Protein AF-A0A918V7H5-F1 (afdb_monomer)

pLDDT: mean 91.34, std 10.03, range [40.22, 98.31]

Secondary structure (DSSP, 8-state):
-PPPPSEEEEEEEE--EEEE--SSGGG-EEEE--EEEEEEEEEEETTEEEEEEEEEEE---SSTTSS--EEEEEEEEEEEEEETTEEEEEEEEEEE--EE-TTSPP-EEEEEEEEEEEEPGGG-EEEE-

Sequence (129 aa):
MKKPSKVYTIFRLEVPIIGQTLPNAQLDATGLSDLISVDVIAFKTKIGLLGIGPSLIIPTASSEFLGAGKWSPGLAGVIMNKGFGMTLGLFGQQYVSVGGNSKRPDQNYMLFQPIVTKILDHGYFLNFL

Organism: NCBI:txid425498

Structure (mmCIF, N/CA/C/O backbone):
data_AF-A0A918V7H5-F1
#
_entry.id   AF-A0A918V7H5-F1
#
loop_
_atom_site.group_PDB
_atom_site.id
_atom_site.type_symbol
_atom_site.label_atom_id
_atom_site.label_alt_id
_atom_site.label_comp_id
_atom_site.label_asym_id
_atom_site.label_entity_id
_atom_site.label_seq_id
_atom_site.pdbx_PDB_ins_code
_atom_site.Cartn_x
_atom_site.Cartn_y
_atom_site.Cartn_z
_atom_site.occupancy
_atom_site.B_iso_or_equiv
_atom_site.auth_seq_id
_atom_site.auth_comp_id
_atom_site.auth_asym_id
_atom_site.auth_atom_id
_atom_site.pdbx_PDB_model_num
ATOM 1 N N . MET A 1 1 ? -19.176 -17.923 24.139 1.00 43.56 1 MET A N 1
ATOM 2 C CA . MET A 1 1 ? -18.723 -17.190 22.932 1.00 43.56 1 MET A CA 1
ATOM 3 C C . MET A 1 1 ? -17.426 -16.449 23.253 1.00 43.56 1 MET A C 1
ATOM 5 O O . MET A 1 1 ? -17.418 -15.666 24.196 1.00 43.56 1 MET A O 1
ATOM 9 N N . LYS A 1 2 ? -16.317 -16.731 22.551 1.00 40.22 2 LYS A N 1
ATOM 10 C CA . LYS A 1 2 ? -15.033 -16.015 22.720 1.00 40.22 2 LYS A CA 1
ATOM 11 C C . LYS A 1 2 ? -15.241 -14.544 22.332 1.00 40.22 2 LYS A C 1
ATOM 13 O O . LYS A 1 2 ? -15.780 -14.282 21.261 1.00 40.22 2 LYS A O 1
ATOM 18 N N . LYS A 1 3 ? -14.840 -13.594 23.186 1.00 55.38 3 LYS A N 1
ATOM 19 C CA . LYS A 1 3 ? -14.817 -12.170 22.806 1.00 55.38 3 LYS A CA 1
ATOM 20 C C . LYS A 1 3 ? -13.929 -12.035 21.556 1.00 55.38 3 LYS A C 1
ATOM 22 O O . LYS A 1 3 ? -12.815 -12.559 21.601 1.00 55.38 3 LYS A O 1
ATOM 27 N N . PRO A 1 4 ? -14.385 -11.389 20.467 1.00 57.75 4 PRO A N 1
ATOM 28 C CA . PRO A 1 4 ? -13.547 -11.187 19.288 1.00 57.75 4 PRO A CA 1
ATOM 29 C C . PRO A 1 4 ? -12.255 -10.471 19.704 1.00 57.75 4 PRO A C 1
ATOM 31 O O . PRO A 1 4 ? -12.285 -9.573 20.554 1.00 57.75 4 PRO A O 1
ATOM 34 N N . SER A 1 5 ? -11.113 -10.918 19.175 1.00 59.19 5 SER A N 1
ATOM 35 C CA . SER A 1 5 ? -9.806 -10.337 19.486 1.00 59.19 5 SER A CA 1
ATOM 36 C C . SER A 1 5 ? -9.821 -8.839 19.188 1.00 59.19 5 SER A C 1
ATOM 38 O O . SER A 1 5 ? -10.348 -8.397 18.173 1.00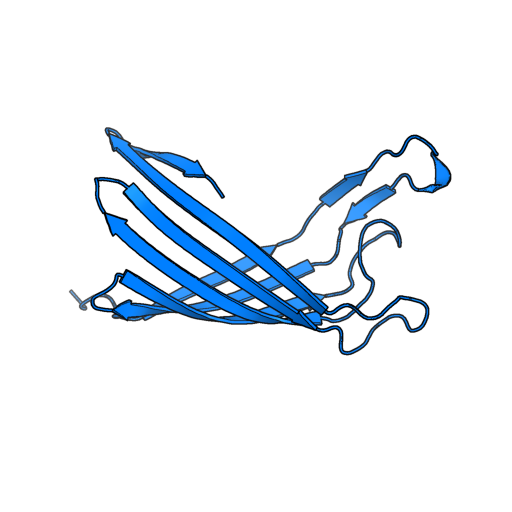 59.19 5 SER A O 1
ATOM 40 N N . LYS A 1 6 ? -9.210 -8.028 20.060 1.00 75.25 6 LYS A N 1
ATOM 41 C CA . LYS A 1 6 ? -9.057 -6.569 19.865 1.00 75.25 6 LYS A CA 1
ATOM 42 C C . LYS A 1 6 ? -8.071 -6.200 18.738 1.00 75.25 6 LYS A C 1
ATOM 44 O O . LYS A 1 6 ? -7.694 -5.035 18.621 1.00 75.25 6 LYS A O 1
ATOM 49 N N . VAL A 1 7 ? -7.653 -7.197 17.964 1.00 82.50 7 VAL A N 1
ATOM 50 C CA . VAL A 1 7 ? -6.650 -7.140 16.908 1.00 82.50 7 VAL A CA 1
ATOM 51 C C . VAL A 1 7 ? -7.328 -7.573 15.619 1.00 82.50 7 VAL A C 1
ATOM 53 O O . VAL A 1 7 ? -7.998 -8.609 15.594 1.00 82.50 7 VAL A O 1
ATOM 56 N N . TYR A 1 8 ? -7.157 -6.757 14.591 1.00 89.00 8 TYR A N 1
ATOM 57 C CA . TYR A 1 8 ? -7.656 -6.952 13.240 1.00 89.00 8 TYR A CA 1
ATOM 58 C C . TYR A 1 8 ? -6.451 -7.067 12.314 1.00 89.00 8 TYR A C 1
ATOM 60 O O . TYR A 1 8 ? -5.466 -6.361 12.511 1.00 89.00 8 TYR A O 1
ATOM 68 N N . THR A 1 9 ? -6.538 -7.921 11.304 1.00 90.12 9 THR A N 1
ATOM 69 C CA . THR A 1 9 ? -5.489 -8.066 10.293 1.00 90.12 9 THR A CA 1
ATOM 70 C C . THR A 1 9 ? -6.073 -7.721 8.936 1.00 90.12 9 THR A C 1
ATOM 72 O O . THR A 1 9 ? -7.186 -8.139 8.613 1.00 90.12 9 THR A O 1
ATOM 75 N N . ILE A 1 10 ? -5.330 -6.941 8.158 1.00 89.81 10 ILE A N 1
ATOM 76 C CA . ILE A 1 10 ? -5.646 -6.585 6.781 1.00 89.81 10 ILE A CA 1
ATOM 77 C C . ILE A 1 10 ? -4.489 -7.097 5.933 1.00 89.81 10 ILE A C 1
ATOM 79 O O . ILE A 1 10 ? -3.461 -6.436 5.826 1.00 89.81 10 ILE A O 1
ATOM 83 N N . PHE A 1 11 ? -4.676 -8.268 5.333 1.00 94.75 11 PHE A N 1
ATOM 84 C CA . PHE A 1 11 ? -3.775 -8.775 4.309 1.00 94.75 11 PHE A CA 1
ATOM 85 C C . PHE A 1 11 ? -4.341 -8.439 2.931 1.00 94.75 11 PHE A C 1
ATOM 87 O O . PHE A 1 11 ? -5.514 -8.706 2.655 1.00 94.75 11 PHE A O 1
ATOM 94 N N . ARG A 1 12 ? -3.514 -7.852 2.070 1.00 93.50 12 ARG A N 1
ATOM 95 C CA . ARG A 1 12 ? -3.872 -7.481 0.705 1.00 93.50 12 ARG A CA 1
ATOM 96 C C . ARG A 1 12 ? -2.774 -7.918 -0.255 1.00 93.50 12 ARG A C 1
ATOM 98 O O . ARG A 1 12 ? -1.601 -7.632 -0.038 1.00 93.50 12 ARG A O 1
ATOM 105 N N . LEU A 1 13 ? -3.183 -8.570 -1.335 1.00 96.88 13 LEU A N 1
ATOM 106 C CA . LEU A 1 13 ? -2.340 -8.860 -2.485 1.00 96.88 13 LEU A CA 1
ATOM 107 C C . LEU A 1 13 ? -3.003 -8.236 -3.712 1.00 96.88 13 LEU A C 1
ATOM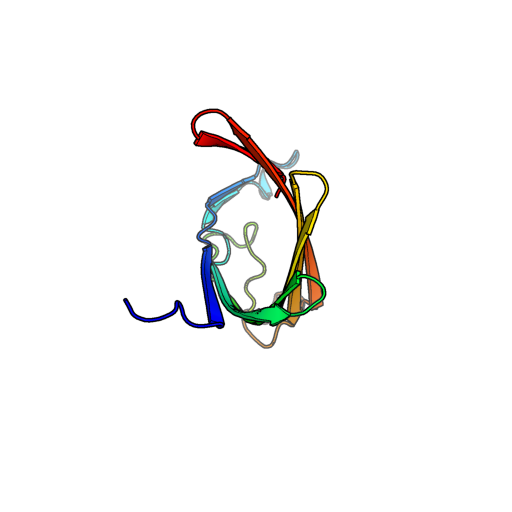 109 O O . LEU A 1 13 ? -4.157 -8.541 -4.010 1.00 96.88 13 LEU A O 1
ATOM 113 N N . GLU A 1 14 ? -2.287 -7.354 -4.394 1.00 95.56 14 GLU A N 1
ATOM 114 C CA . GLU A 1 14 ? -2.744 -6.661 -5.593 1.00 95.56 14 GLU A CA 1
ATOM 115 C C . GLU A 1 14 ? -1.970 -7.208 -6.796 1.00 95.56 14 GLU A C 1
ATOM 117 O O . GLU A 1 14 ? -0.737 -7.247 -6.798 1.00 95.56 14 GLU A O 1
ATOM 122 N N . VAL A 1 15 ? -2.715 -7.655 -7.811 1.00 97.06 15 VAL A N 1
ATOM 123 C CA . VAL A 1 15 ? -2.185 -8.200 -9.068 1.00 97.06 15 VAL A CA 1
ATOM 124 C C . VAL A 1 15 ? -2.731 -7.357 -10.221 1.00 97.06 15 VAL A C 1
ATOM 126 O O . VAL A 1 15 ? -3.771 -7.703 -10.789 1.00 97.06 15 VAL A O 1
ATOM 129 N N . PRO A 1 16 ? -2.114 -6.206 -10.537 1.00 94.81 16 PRO A N 1
ATOM 130 C CA . PRO A 1 16 ? -2.698 -5.279 -11.493 1.00 94.81 16 PRO A CA 1
ATOM 131 C C . PRO A 1 16 ? -2.448 -5.745 -12.928 1.00 94.81 16 PRO A C 1
ATOM 133 O O . PRO A 1 16 ? -1.323 -6.081 -13.303 1.00 94.81 16 PRO A O 1
ATOM 136 N N . ILE A 1 17 ? -3.499 -5.704 -13.745 1.00 95.75 17 ILE A N 1
ATOM 137 C CA . ILE A 1 17 ? -3.406 -5.808 -15.203 1.00 95.75 17 ILE A CA 1
ATOM 138 C C . ILE A 1 17 ? -3.710 -4.421 -15.754 1.00 95.75 17 ILE A C 1
ATOM 140 O O . ILE A 1 17 ? -4.789 -3.881 -15.513 1.00 95.75 17 ILE A O 1
ATOM 144 N N . ILE A 1 18 ? -2.749 -3.840 -16.464 1.00 94.25 18 ILE A N 1
ATOM 145 C CA . ILE A 1 18 ? -2.834 -2.481 -16.992 1.00 94.25 18 ILE A CA 1
ATOM 146 C C . ILE A 1 18 ? -2.758 -2.558 -18.512 1.00 94.25 18 ILE A C 1
ATOM 148 O O . ILE A 1 18 ? -1.869 -3.208 -19.061 1.00 94.25 18 ILE A O 1
ATOM 152 N N . GLY A 1 19 ? -3.695 -1.888 -19.179 1.00 92.75 19 GLY A N 1
ATOM 153 C CA . GLY A 1 19 ? -3.586 -1.512 -20.583 1.00 92.75 19 GLY A CA 1
ATOM 154 C C . GLY A 1 19 ? -3.372 -0.008 -20.662 1.00 92.75 19 GLY A C 1
ATOM 155 O O . GLY A 1 19 ? -4.196 0.751 -20.154 1.00 92.75 19 GLY A O 1
ATOM 156 N N . GLN A 1 20 ? -2.266 0.419 -21.262 1.00 88.12 20 GLN A N 1
ATOM 157 C CA . GLN A 1 20 ? -1.959 1.825 -21.485 1.00 88.12 20 GLN A CA 1
ATOM 158 C C . GLN A 1 20 ? -1.751 2.089 -22.974 1.00 88.12 20 GLN A C 1
ATOM 160 O O . GLN A 1 20 ? -1.051 1.341 -23.661 1.00 88.12 20 GLN A O 1
ATOM 165 N N . THR A 1 21 ? -2.360 3.171 -23.448 1.00 87.88 21 THR A N 1
ATOM 166 C CA . THR A 1 21 ? -2.241 3.651 -24.823 1.00 87.88 21 THR A CA 1
ATOM 167 C C . THR A 1 21 ? -1.868 5.122 -24.768 1.00 87.88 21 THR A C 1
ATOM 169 O O . THR A 1 21 ? -2.596 5.926 -24.183 1.00 87.88 21 THR A O 1
ATOM 172 N N . LEU A 1 22 ? -0.718 5.471 -25.334 1.00 83.25 22 LEU A N 1
ATOM 173 C CA . LEU A 1 22 ? -0.205 6.833 -25.380 1.00 83.25 22 LEU A CA 1
ATOM 174 C C . LEU A 1 22 ? -0.251 7.365 -26.820 1.00 83.25 22 LEU A C 1
ATOM 176 O O . LEU A 1 22 ? -0.207 6.591 -27.772 1.00 83.25 22 LEU A O 1
ATOM 180 N N . PRO A 1 23 ? -0.299 8.697 -27.022 1.00 81.25 23 PRO A N 1
ATOM 181 C CA . PRO A 1 23 ? -0.332 9.287 -28.365 1.00 81.25 23 PRO A CA 1
ATOM 182 C C . PRO A 1 23 ? 0.839 8.872 -29.276 1.00 81.25 23 PRO A C 1
ATOM 184 O O . PRO A 1 23 ? 0.738 8.987 -30.494 1.00 81.25 23 PRO A O 1
ATOM 187 N N . ASN A 1 24 ? 1.946 8.392 -28.695 1.00 74.31 24 ASN A N 1
ATOM 188 C CA . ASN A 1 24 ? 3.064 7.773 -29.399 1.00 74.31 24 ASN A CA 1
ATOM 189 C C . ASN A 1 24 ? 3.099 6.269 -29.071 1.00 74.31 24 ASN A C 1
ATOM 191 O O . ASN A 1 24 ? 3.527 5.887 -27.981 1.00 74.31 24 ASN A O 1
ATOM 195 N N . ALA A 1 25 ? 2.683 5.437 -30.031 1.00 71.75 25 ALA A N 1
ATOM 196 C CA . ALA A 1 25 ? 2.456 3.994 -29.870 1.00 71.75 25 ALA A CA 1
ATOM 197 C C . ALA A 1 25 ? 3.681 3.180 -29.401 1.00 71.75 25 ALA A C 1
ATOM 199 O O . ALA A 1 25 ? 3.554 2.024 -29.012 1.00 71.75 25 ALA A O 1
ATOM 200 N N . GLN A 1 26 ? 4.884 3.762 -29.421 1.00 76.56 26 GLN A N 1
ATOM 201 C CA . GLN A 1 26 ? 6.110 3.102 -28.953 1.00 76.56 26 GLN A CA 1
ATOM 202 C C . GLN A 1 26 ? 6.092 2.758 -27.456 1.00 76.56 26 GLN A C 1
ATOM 204 O O . GLN A 1 26 ? 6.879 1.923 -27.021 1.00 76.56 26 GLN A O 1
ATOM 209 N N . LEU A 1 27 ? 5.222 3.403 -26.675 1.00 81.81 27 LEU A N 1
ATOM 210 C CA . LEU A 1 27 ? 5.100 3.204 -25.227 1.00 81.81 27 LEU A CA 1
ATOM 211 C C . LEU A 1 27 ? 3.822 2.442 -24.834 1.00 81.81 27 LEU A C 1
ATOM 213 O O . LEU A 1 27 ? 3.541 2.271 -23.642 1.00 81.81 27 LEU A O 1
ATOM 217 N N . ASP A 1 28 ? 3.053 1.987 -25.825 1.00 89.88 28 ASP A N 1
ATOM 218 C CA . ASP A 1 28 ? 1.842 1.211 -25.601 1.00 89.88 28 ASP A CA 1
ATOM 219 C C . ASP A 1 28 ? 2.204 -0.150 -25.018 1.00 89.88 28 ASP A C 1
ATOM 221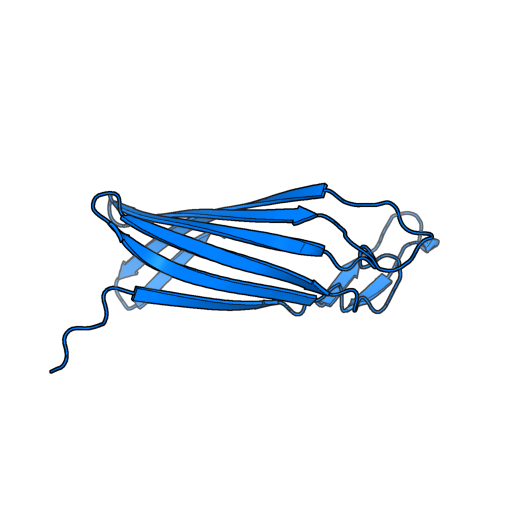 O O . ASP A 1 28 ? 3.107 -0.850 -25.484 1.00 89.88 28 ASP A O 1
ATOM 225 N N . ALA A 1 29 ? 1.485 -0.541 -23.976 1.00 91.56 29 ALA A N 1
ATOM 226 C CA . ALA A 1 29 ? 1.691 -1.828 -23.344 1.00 91.56 29 ALA A CA 1
ATOM 227 C C . ALA A 1 29 ? 0.394 -2.314 -22.710 1.00 91.56 29 ALA A C 1
ATOM 229 O O . ALA A 1 29 ? -0.392 -1.540 -22.169 1.00 91.56 29 ALA A O 1
ATOM 230 N N . THR A 1 30 ? 0.171 -3.621 -22.767 1.00 94.75 30 THR A N 1
ATOM 231 C CA . THR A 1 30 ? -0.893 -4.286 -22.018 1.00 94.75 30 THR A CA 1
ATOM 232 C C . THR A 1 30 ? -0.322 -5.525 -21.364 1.00 94.75 30 THR A C 1
ATOM 234 O O . THR A 1 30 ? 0.354 -6.316 -22.020 1.00 94.75 30 THR A O 1
ATOM 237 N N . GLY A 1 31 ? -0.585 -5.695 -20.075 1.00 95.12 31 GLY A N 1
ATOM 238 C CA . GLY A 1 31 ? -0.132 -6.864 -19.339 1.00 95.12 31 GLY A CA 1
ATOM 239 C C . GLY A 1 31 ? -0.101 -6.639 -17.837 1.00 95.12 31 GLY A C 1
ATOM 240 O O . GLY A 1 31 ? -0.731 -5.724 -17.309 1.00 95.12 31 GLY A O 1
ATOM 241 N N . LEU A 1 32 ? 0.632 -7.505 -17.145 1.00 96.50 32 LEU A N 1
ATOM 242 C CA . LEU A 1 32 ? 0.839 -7.405 -15.704 1.00 96.50 32 LEU A CA 1
ATOM 243 C C . LEU A 1 32 ? 1.722 -6.202 -15.365 1.00 96.50 32 LEU A C 1
ATOM 245 O O . LEU A 1 32 ? 2.723 -5.960 -16.052 1.00 96.50 32 LEU A O 1
ATOM 249 N N . SER A 1 33 ? 1.349 -5.504 -14.295 1.00 96.81 33 SER A N 1
ATOM 250 C CA . SER A 1 33 ? 2.172 -4.527 -13.578 1.00 96.81 33 SER A CA 1
ATOM 251 C C . SER A 1 33 ? 2.918 -5.201 -12.417 1.00 96.81 33 SER A C 1
ATOM 253 O O . SER A 1 33 ? 2.834 -6.416 -12.234 1.00 96.81 33 SER A O 1
ATOM 255 N N . ASP A 1 34 ? 3.655 -4.417 -11.634 1.00 96.69 34 ASP A N 1
ATOM 256 C CA . ASP A 1 34 ? 4.339 -4.899 -10.439 1.00 96.69 34 ASP A CA 1
ATOM 257 C C . ASP A 1 34 ? 3.320 -5.306 -9.356 1.00 96.69 34 ASP A C 1
ATOM 259 O O . ASP A 1 34 ? 2.392 -4.563 -9.033 1.00 96.69 34 ASP A O 1
ATOM 263 N N . LEU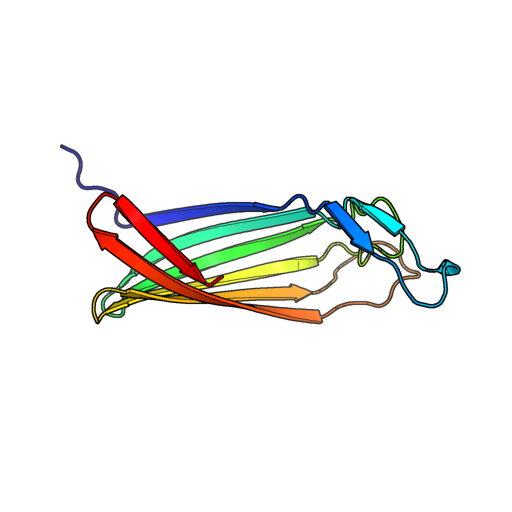 A 1 35 ? 3.494 -6.502 -8.791 1.00 97.69 35 LEU A N 1
ATOM 264 C CA . LEU A 1 35 ? 2.713 -7.014 -7.668 1.00 97.69 35 LEU A CA 1
ATOM 265 C C . LEU A 1 35 ? 2.928 -6.163 -6.416 1.00 97.69 35 LEU A C 1
ATOM 267 O O . LEU A 1 35 ? 4.058 -5.783 -6.103 1.00 97.69 35 LEU A O 1
ATOM 271 N N . ILE A 1 36 ? 1.859 -5.966 -5.644 1.00 97.12 36 ILE A N 1
ATOM 272 C CA . ILE A 1 36 ? 1.910 -5.267 -4.356 1.00 97.12 36 ILE A CA 1
ATOM 273 C C . ILE A 1 36 ? 1.349 -6.193 -3.279 1.00 97.12 36 ILE A C 1
ATOM 275 O O . ILE A 1 36 ? 0.235 -6.697 -3.396 1.00 97.12 36 ILE A O 1
ATOM 279 N N . SER A 1 37 ? 2.110 -6.420 -2.212 1.00 97.94 37 SER A N 1
ATOM 280 C CA . SER A 1 37 ? 1.644 -7.135 -1.022 1.00 97.94 37 SER A CA 1
ATOM 281 C C . SER A 1 37 ? 1.694 -6.224 0.191 1.00 97.94 37 SER A C 1
ATOM 283 O O . SER A 1 37 ? 2.707 -5.563 0.422 1.00 97.94 37 SER A O 1
ATOM 285 N N . VAL A 1 38 ? 0.634 -6.226 0.990 1.00 97.88 38 VAL A N 1
ATOM 286 C CA . VAL A 1 38 ? 0.546 -5.446 2.221 1.00 97.88 38 VAL A CA 1
ATOM 287 C C . VAL A 1 38 ? -0.051 -6.301 3.326 1.00 97.88 38 VAL A C 1
ATOM 289 O O . VAL A 1 38 ? -1.062 -6.969 3.118 1.00 97.88 38 VAL A O 1
ATOM 292 N N . ASP A 1 39 ? 0.546 -6.247 4.511 1.00 97.56 39 ASP A N 1
ATOM 293 C CA . ASP A 1 39 ? -0.001 -6.865 5.713 1.00 97.56 39 ASP A CA 1
ATOM 294 C C . ASP A 1 39 ? -0.034 -5.827 6.829 1.00 97.56 39 ASP A C 1
ATOM 296 O O . ASP A 1 39 ? 0.996 -5.280 7.205 1.00 97.56 39 ASP A O 1
ATOM 300 N N . VAL A 1 40 ? -1.220 -5.509 7.338 1.00 97.19 40 VAL A N 1
ATOM 301 C CA . VAL A 1 40 ? -1.409 -4.519 8.398 1.00 97.19 40 VAL A CA 1
ATOM 302 C C . VAL A 1 40 ? -2.087 -5.163 9.587 1.00 97.19 40 VAL A C 1
ATOM 304 O O . VAL A 1 40 ? -3.179 -5.722 9.482 1.00 97.19 40 VAL A O 1
ATOM 307 N N . ILE A 1 41 ? -1.487 -4.976 10.757 1.00 96.38 41 ILE A N 1
ATOM 308 C CA . ILE A 1 41 ? -2.108 -5.305 12.033 1.00 96.38 41 ILE A CA 1
ATOM 309 C C . ILE A 1 41 ? -2.705 -4.024 12.602 1.00 96.38 41 ILE A C 1
ATOM 311 O O . ILE A 1 41 ? -2.028 -3.003 12.727 1.00 96.38 41 ILE A O 1
ATOM 315 N N . ALA A 1 42 ? -3.983 -4.077 12.956 1.00 94.94 42 ALA A N 1
ATOM 316 C CA . ALA A 1 42 ? -4.750 -2.941 13.424 1.00 94.94 42 ALA A CA 1
ATOM 317 C C . ALA A 1 42 ? -5.415 -3.194 14.780 1.00 94.94 42 ALA A C 1
ATOM 319 O O . ALA A 1 42 ? -5.881 -4.288 15.102 1.00 94.94 42 ALA A O 1
ATOM 320 N N . PHE A 1 43 ? -5.499 -2.135 15.577 1.00 94.06 43 PHE A N 1
ATOM 321 C CA . PHE A 1 43 ? -5.990 -2.138 16.944 1.00 94.06 43 PHE A CA 1
ATOM 322 C C . PHE A 1 43 ? -7.083 -1.093 17.109 1.00 94.06 43 PHE A C 1
ATOM 324 O O . PHE A 1 43 ? -7.020 0.009 16.560 1.00 94.06 43 PHE A O 1
ATOM 331 N N . LYS A 1 44 ? -8.088 -1.423 17.921 1.00 92.62 44 LYS A N 1
ATOM 332 C CA . LYS A 1 44 ? -9.119 -0.458 18.303 1.00 92.62 44 LYS A CA 1
ATOM 333 C C . LYS A 1 44 ? -8.595 0.457 19.412 1.00 92.62 44 LYS A C 1
ATOM 335 O O . LYS A 1 44 ? -8.231 -0.015 20.487 1.00 92.62 44 LYS A O 1
ATOM 340 N N . THR A 1 45 ? -8.621 1.759 19.169 1.00 91.00 45 THR A N 1
ATOM 341 C CA . THR A 1 45 ? -8.237 2.829 20.097 1.00 91.00 45 THR A CA 1
ATOM 342 C C . THR A 1 45 ? -9.439 3.733 20.405 1.00 91.00 45 THR A C 1
ATOM 344 O O . THR A 1 45 ? -10.548 3.511 19.913 1.00 91.00 45 THR A O 1
ATOM 347 N N . LYS A 1 46 ? -9.239 4.765 21.239 1.00 89.69 46 LYS A N 1
ATOM 348 C CA . LYS A 1 46 ? -10.279 5.767 21.543 1.00 89.69 46 LYS A CA 1
ATOM 349 C C . LYS A 1 46 ? -10.659 6.618 20.327 1.00 89.69 46 LYS A C 1
ATOM 351 O O . LYS A 1 46 ? -11.789 7.082 20.254 1.00 89.69 46 LYS A O 1
ATOM 356 N N . ILE A 1 47 ? -9.726 6.810 19.394 1.00 86.69 47 ILE A N 1
ATOM 357 C CA . ILE A 1 47 ? -9.901 7.675 18.220 1.00 86.69 47 ILE A CA 1
ATOM 358 C C . ILE A 1 47 ? -10.281 6.899 16.955 1.00 86.69 47 ILE A C 1
ATOM 360 O O . ILE A 1 47 ? -10.500 7.508 15.914 1.00 86.69 47 ILE A O 1
ATOM 364 N N . GLY A 1 48 ? -10.393 5.570 17.025 1.00 91.38 48 GLY A N 1
ATOM 365 C CA . GLY A 1 48 ? -10.764 4.733 15.887 1.00 91.38 48 GLY A CA 1
ATOM 366 C C . GLY A 1 48 ? -9.977 3.428 15.831 1.00 91.38 48 GLY A C 1
ATOM 367 O O . GLY A 1 48 ? -9.499 2.927 16.843 1.00 91.38 48 GLY A O 1
ATOM 368 N N . LEU A 1 49 ? -9.861 2.859 14.641 1.00 94.56 49 LEU A N 1
ATOM 369 C CA . LEU A 1 49 ? -8.944 1.780 14.319 1.00 94.56 49 LEU A CA 1
ATOM 370 C C . LEU A 1 49 ? -7.629 2.394 13.825 1.00 94.56 49 LEU A C 1
ATOM 372 O O . LEU A 1 49 ? -7.658 3.222 12.920 1.00 94.56 49 LEU A O 1
ATOM 376 N N . LEU A 1 50 ? -6.501 1.987 14.400 1.00 95.88 50 LEU A N 1
ATOM 377 C CA . LEU A 1 50 ? -5.167 2.307 13.887 1.00 95.88 50 LEU A CA 1
ATOM 378 C C . LEU A 1 50 ? -4.430 1.022 13.573 1.00 95.88 50 LEU A C 1
ATOM 380 O O . LEU A 1 50 ? -4.423 0.119 14.405 1.00 95.88 50 LEU A O 1
ATOM 384 N N . GLY A 1 51 ? -3.786 0.956 12.418 1.00 96.06 51 GLY A N 1
ATOM 385 C CA . GLY A 1 51 ? -2.940 -0.164 12.052 1.00 96.06 51 GLY A CA 1
ATOM 386 C C . GLY A 1 51 ? -1.656 0.260 11.376 1.00 96.06 51 GLY A C 1
ATOM 387 O O . GLY A 1 51 ? -1.562 1.346 10.808 1.00 96.06 51 GLY 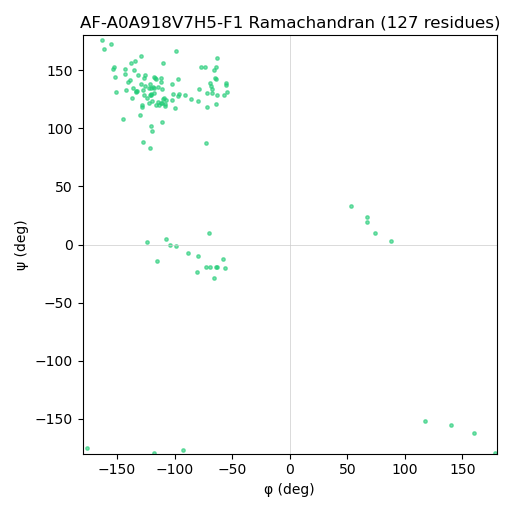A O 1
ATOM 388 N N . ILE A 1 52 ? -0.675 -0.623 11.470 1.00 97.75 52 ILE A N 1
ATOM 389 C CA . ILE A 1 52 ? 0.631 -0.498 10.840 1.00 97.75 52 ILE A CA 1
ATOM 390 C C . ILE A 1 52 ? 1.090 -1.882 10.388 1.00 97.75 52 ILE A C 1
ATOM 392 O O . ILE A 1 52 ? 0.732 -2.893 10.999 1.00 97.75 52 ILE A O 1
ATOM 396 N N . GLY A 1 53 ? 1.891 -1.935 9.336 1.00 97.94 53 GLY A N 1
ATOM 397 C CA . GLY A 1 53 ? 2.586 -3.154 8.968 1.00 97.94 53 GLY A CA 1
ATOM 398 C C . GLY A 1 53 ? 3.421 -3.009 7.702 1.00 97.94 53 GLY A C 1
ATOM 399 O O . GLY A 1 53 ? 3.535 -1.906 7.163 1.00 97.94 53 GLY A O 1
ATOM 400 N N . PRO A 1 54 ? 4.089 -4.087 7.276 1.00 98.19 54 PRO A N 1
ATOM 401 C CA . PRO A 1 54 ? 4.949 -4.060 6.107 1.00 98.19 54 PRO A CA 1
ATOM 402 C C . PRO A 1 54 ? 4.151 -4.002 4.804 1.00 98.19 54 PRO A C 1
ATOM 404 O O . PRO A 1 54 ? 3.044 -4.533 4.683 1.00 98.19 54 PRO A O 1
ATOM 407 N N . SER A 1 55 ? 4.778 -3.419 3.792 1.00 97.88 55 SER A N 1
ATOM 408 C CA . SER A 1 55 ? 4.357 -3.528 2.405 1.00 97.88 55 SER A CA 1
ATOM 409 C C . SER A 1 55 ? 5.546 -3.815 1.493 1.00 97.88 55 SER A C 1
ATOM 411 O O . SER A 1 55 ? 6.702 -3.581 1.850 1.00 97.88 55 SER A O 1
ATOM 413 N N . LEU A 1 56 ? 5.278 -4.368 0.315 1.00 97.94 56 LEU A N 1
ATOM 414 C CA . LEU A 1 56 ? 6.310 -4.730 -0.646 1.00 97.94 56 LEU A CA 1
ATOM 415 C C . LEU A 1 56 ? 5.771 -4.651 -2.069 1.00 97.94 56 LEU A C 1
ATOM 417 O O . LEU A 1 56 ? 4.731 -5.234 -2.368 1.00 97.94 56 LEU A O 1
ATOM 421 N N . ILE A 1 57 ? 6.526 -3.981 -2.937 1.00 98.12 57 ILE A N 1
ATOM 422 C CA . ILE A 1 57 ? 6.341 -4.012 -4.388 1.00 98.12 57 ILE A CA 1
ATOM 423 C C . ILE A 1 57 ? 7.377 -4.953 -4.993 1.00 98.12 57 ILE A C 1
ATOM 425 O O . ILE A 1 57 ? 8.577 -4.839 -4.708 1.00 98.12 57 ILE A O 1
ATOM 429 N N . ILE A 1 58 ? 6.902 -5.873 -5.829 1.00 97.75 58 ILE A N 1
ATOM 430 C CA . ILE A 1 58 ? 7.689 -6.943 -6.435 1.00 97.75 58 ILE A CA 1
ATOM 431 C C . ILE A 1 58 ? 7.749 -6.720 -7.955 1.00 97.75 58 ILE A C 1
ATOM 433 O O . ILE A 1 58 ? 6.696 -6.703 -8.601 1.00 97.75 58 ILE A O 1
ATOM 437 N N . PRO A 1 59 ? 8.954 -6.607 -8.552 1.00 97.06 59 PRO A N 1
ATOM 438 C CA . PRO A 1 59 ? 9.129 -6.272 -9.961 1.00 97.06 59 PRO A CA 1
ATOM 439 C C . PRO A 1 59 ? 8.736 -7.444 -10.869 1.00 97.06 59 PRO A C 1
ATOM 441 O O . PRO A 1 59 ? 9.559 -8.287 -11.218 1.00 97.06 59 PRO A O 1
ATOM 444 N N . THR A 1 60 ? 7.458 -7.509 -11.215 1.00 97.00 60 THR A N 1
ATOM 445 C CA . THR A 1 60 ? 6.814 -8.609 -11.960 1.00 97.00 60 THR A CA 1
ATOM 446 C C . THR A 1 60 ? 6.128 -8.119 -13.226 1.00 97.00 60 THR A C 1
ATOM 448 O O . THR A 1 60 ? 5.538 -8.923 -13.950 1.00 97.00 60 THR A O 1
ATOM 451 N N . ALA A 1 61 ? 6.237 -6.818 -13.520 1.00 96.38 61 ALA A N 1
ATOM 452 C CA . ALA A 1 61 ? 5.676 -6.241 -14.720 1.00 96.38 61 ALA A CA 1
ATOM 453 C C . ALA A 1 61 ? 6.153 -6.975 -15.983 1.00 96.38 61 ALA A C 1
ATOM 455 O O . ALA A 1 61 ? 7.343 -7.209 -16.201 1.00 96.38 61 ALA A O 1
ATOM 456 N N . SER A 1 62 ? 5.189 -7.310 -16.834 1.00 95.62 62 SER A N 1
ATOM 457 C CA . SER A 1 62 ? 5.407 -8.029 -18.098 1.00 95.62 62 SER A CA 1
ATOM 458 C C . SER A 1 62 ? 6.060 -7.174 -19.190 1.00 95.62 62 SER A C 1
ATOM 460 O O . SER A 1 62 ? 6.625 -7.705 -20.142 1.00 95.62 62 SER A O 1
ATOM 462 N N . SER A 1 63 ? 5.995 -5.850 -19.046 1.00 92.31 63 SER A N 1
ATOM 463 C CA . SER A 1 63 ? 6.618 -4.871 -19.931 1.00 92.31 63 SER A CA 1
ATOM 464 C C . SER A 1 63 ? 7.305 -3.795 -19.103 1.00 92.31 63 SER A C 1
ATOM 466 O O . SER A 1 63 ? 6.858 -3.443 -18.008 1.00 92.31 63 SER A O 1
ATOM 468 N N . GLU A 1 64 ? 8.377 -3.226 -19.650 1.00 91.56 64 GLU A N 1
ATOM 469 C CA . GLU A 1 64 ? 9.124 -2.162 -18.994 1.00 91.56 64 GLU A CA 1
ATOM 470 C C . GLU A 1 64 ? 8.334 -0.867 -18.785 1.00 91.56 64 GLU A C 1
ATOM 472 O O . GLU A 1 64 ? 8.694 -0.075 -17.910 1.00 91.56 64 GLU A O 1
ATOM 477 N N . PHE A 1 65 ? 7.253 -0.679 -19.536 1.00 91.06 65 PHE A N 1
ATOM 478 C CA . PHE A 1 65 ? 6.385 0.486 -19.422 1.00 91.06 65 PHE A CA 1
ATOM 479 C C . PHE A 1 65 ? 5.255 0.313 -18.398 1.00 91.06 65 PHE A C 1
ATOM 481 O O . PHE A 1 65 ? 4.550 1.279 -18.131 1.00 91.06 65 PHE A O 1
ATOM 488 N N . LEU A 1 66 ? 5.077 -0.885 -17.829 1.00 93.62 66 LEU A N 1
ATOM 489 C CA . LEU A 1 66 ? 3.980 -1.205 -16.904 1.00 93.62 66 LEU A CA 1
ATOM 490 C C . LEU A 1 66 ? 4.415 -1.277 -15.434 1.00 93.62 66 LEU A C 1
ATOM 492 O O . LEU A 1 66 ? 3.587 -1.550 -14.568 1.00 93.62 66 LEU A O 1
ATOM 496 N N . GLY A 1 67 ? 5.695 -1.059 -15.135 1.00 93.88 67 GLY A N 1
ATOM 497 C CA . GLY A 1 67 ? 6.233 -1.159 -13.781 1.00 93.88 67 GLY A CA 1
ATOM 498 C C . GLY A 1 67 ? 7.566 -0.446 -13.609 1.00 93.88 67 GLY A C 1
ATOM 499 O O . GLY A 1 67 ? 8.222 -0.045 -14.575 1.00 93.88 67 GLY A O 1
ATOM 500 N N . ALA A 1 68 ? 7.980 -0.302 -12.354 1.00 94.50 68 ALA A N 1
ATOM 501 C CA . ALA A 1 68 ? 9.229 0.358 -11.990 1.00 94.50 68 ALA A CA 1
ATOM 502 C C . ALA A 1 68 ? 10.440 -0.573 -12.161 1.00 94.50 68 ALA A C 1
ATOM 504 O O . ALA A 1 68 ? 11.569 -0.104 -12.320 1.00 94.50 68 ALA A O 1
ATOM 505 N N . GLY A 1 69 ? 10.229 -1.896 -12.119 1.00 96.00 69 GLY A N 1
ATOM 506 C CA . GLY A 1 69 ? 11.314 -2.878 -12.203 1.00 96.00 69 GLY A CA 1
ATOM 507 C C . GLY A 1 69 ? 12.240 -2.857 -10.978 1.00 96.00 69 GLY A C 1
ATOM 508 O O . GLY A 1 69 ? 13.410 -3.248 -11.070 1.00 96.00 69 GLY A O 1
ATOM 509 N N . LYS A 1 70 ? 11.724 -2.378 -9.839 1.00 97.88 70 LYS A N 1
ATOM 510 C CA . LYS A 1 70 ? 12.436 -2.247 -8.565 1.00 97.88 70 LYS A CA 1
ATOM 511 C C . LYS A 1 70 ? 11.739 -3.041 -7.467 1.00 97.88 70 LYS A C 1
ATOM 513 O O . LYS A 1 70 ? 10.523 -2.973 -7.315 1.00 97.88 70 LYS A O 1
ATOM 518 N N . TRP A 1 71 ? 12.533 -3.721 -6.648 1.00 98.00 71 TRP A N 1
ATOM 519 C CA . TRP A 1 71 ? 12.076 -4.197 -5.348 1.00 98.00 71 TRP A CA 1
ATOM 520 C C . TRP A 1 71 ? 11.939 -3.002 -4.420 1.00 98.00 71 TRP A C 1
ATOM 522 O O . TRP A 1 71 ? 12.931 -2.314 -4.152 1.00 98.00 71 TRP A O 1
ATOM 532 N N . SER A 1 72 ? 10.719 -2.763 -3.946 1.00 98.25 72 SER A N 1
ATOM 533 C CA . SER A 1 72 ? 10.424 -1.602 -3.106 1.00 98.25 72 SER A CA 1
ATOM 534 C C . SER A 1 72 ? 9.732 -2.053 -1.823 1.00 98.25 72 SER A C 1
ATOM 536 O O . SER A 1 72 ? 8.505 -2.167 -1.804 1.00 98.25 72 SER A O 1
ATOM 538 N N . PRO A 1 73 ? 10.485 -2.390 -0.759 1.00 98.12 73 PRO A N 1
ATOM 539 C CA . PRO A 1 73 ? 9.905 -2.559 0.563 1.00 98.12 73 PRO A CA 1
ATOM 540 C C . PRO A 1 73 ? 9.333 -1.232 1.062 1.00 98.12 73 PRO A C 1
ATOM 542 O O . PRO A 1 73 ? 9.788 -0.143 0.697 1.00 98.12 73 PRO A O 1
ATOM 545 N N . GLY A 1 74 ? 8.331 -1.337 1.919 1.00 97.50 74 GLY A N 1
ATOM 546 C CA . GLY A 1 74 ? 7.632 -0.194 2.455 1.00 97.50 74 GLY A CA 1
ATOM 547 C C . GLY A 1 74 ? 6.973 -0.455 3.796 1.00 97.50 74 GLY A C 1
ATOM 548 O O . GLY A 1 74 ? 6.940 -1.573 4.316 1.00 97.50 74 GLY A O 1
ATOM 549 N N . LEU A 1 75 ? 6.462 0.631 4.363 1.00 98.00 75 LEU A N 1
ATOM 550 C CA . LEU A 1 75 ? 5.603 0.610 5.537 1.00 98.00 75 LEU A CA 1
ATOM 551 C C . LEU A 1 75 ? 4.221 1.106 5.144 1.00 98.00 75 LEU A C 1
ATOM 553 O O . LEU A 1 75 ? 4.087 2.130 4.474 1.00 98.00 75 LEU A O 1
ATOM 557 N N . ALA A 1 76 ? 3.203 0.401 5.616 1.00 98.06 76 ALA A N 1
ATOM 558 C CA . ALA A 1 76 ? 1.808 0.750 5.459 1.00 98.06 76 ALA A CA 1
ATOM 559 C C . ALA A 1 76 ? 1.198 1.130 6.809 1.00 98.06 76 ALA A C 1
ATOM 561 O O . ALA A 1 76 ? 1.505 0.539 7.846 1.00 98.06 76 ALA A O 1
ATOM 562 N N . GLY A 1 77 ? 0.303 2.110 6.792 1.00 97.31 77 GLY A N 1
ATOM 563 C CA . GLY A 1 77 ? -0.438 2.567 7.956 1.00 97.31 77 GLY A CA 1
ATOM 564 C C . GLY A 1 77 ? -1.888 2.842 7.595 1.00 97.31 77 GLY A C 1
ATOM 565 O O . GLY A 1 77 ? -2.181 3.359 6.521 1.00 97.31 77 GLY A O 1
ATOM 566 N N . VAL A 1 78 ? -2.804 2.507 8.498 1.00 96.25 78 VAL A N 1
ATOM 567 C CA . VAL A 1 78 ? -4.232 2.785 8.337 1.00 96.25 78 VAL A CA 1
ATOM 568 C C . VAL A 1 78 ? -4.776 3.478 9.573 1.00 96.25 78 VAL A C 1
ATOM 570 O O . VAL A 1 78 ? -4.479 3.091 10.703 1.00 96.25 78 VAL A O 1
ATOM 573 N N . ILE A 1 79 ? -5.621 4.476 9.363 1.00 95.81 79 ILE A N 1
ATOM 574 C CA . ILE A 1 79 ? -6.485 5.032 10.396 1.00 95.81 79 ILE A CA 1
ATOM 575 C C . ILE A 1 79 ? -7.916 5.038 9.878 1.00 95.81 79 ILE A C 1
ATOM 577 O O . ILE A 1 79 ? -8.166 5.443 8.748 1.00 95.81 79 ILE A O 1
ATOM 581 N N . MET A 1 80 ? -8.863 4.573 10.687 1.00 94.69 80 MET A N 1
ATOM 582 C CA . MET A 1 80 ? -10.287 4.621 10.361 1.00 94.69 80 MET A CA 1
ATOM 583 C C . MET A 1 80 ? -11.109 4.977 11.590 1.00 94.69 80 MET A C 1
ATOM 585 O O . MET A 1 80 ? -10.880 4.452 12.674 1.00 94.69 80 MET A O 1
ATOM 589 N N . ASN A 1 81 ? -12.126 5.806 11.433 1.00 94.75 81 ASN A N 1
ATOM 590 C CA . ASN A 1 81 ? -13.082 6.142 12.473 1.00 94.75 81 ASN A CA 1
ATOM 591 C C . ASN A 1 81 ? -14.510 6.010 11.927 1.00 94.75 81 ASN A C 1
ATOM 593 O O . ASN A 1 81 ? -14.762 6.273 10.754 1.00 94.75 81 ASN A O 1
ATOM 597 N N . LYS A 1 82 ? -15.447 5.589 12.782 1.00 90.44 82 LYS A N 1
ATOM 598 C CA . LYS A 1 82 ? -16.878 5.596 12.465 1.00 90.44 82 LYS A CA 1
ATOM 599 C C . LYS A 1 82 ? -17.531 6.815 13.110 1.00 90.44 82 LYS A C 1
ATOM 601 O O . LYS A 1 82 ? -17.582 6.892 14.336 1.00 90.44 82 LYS A O 1
ATOM 606 N N . GLY A 1 83 ? -18.081 7.705 12.290 1.00 84.25 83 GLY A N 1
ATOM 607 C CA . GLY A 1 83 ? -18.758 8.926 12.720 1.00 84.25 83 GLY A CA 1
ATOM 608 C C . GLY A 1 83 ? -19.794 9.380 11.693 1.00 84.25 83 GLY A C 1
ATOM 609 O O . GLY A 1 83 ? -19.667 9.089 10.508 1.00 84.25 83 GLY A O 1
ATOM 610 N N . PHE A 1 84 ? -20.849 10.064 12.149 1.00 82.19 84 PHE A N 1
ATOM 611 C CA . PHE A 1 84 ? -21.905 10.626 11.285 1.00 82.19 84 PHE A CA 1
ATOM 612 C C . PHE A 1 84 ? -22.558 9.614 10.317 1.00 82.19 84 PHE A C 1
ATOM 614 O O . PHE A 1 84 ? -22.930 9.955 9.198 1.00 82.19 84 PHE A O 1
ATOM 621 N N . GLY A 1 85 ? -22.676 8.345 10.728 1.00 85.56 85 GLY A N 1
ATOM 622 C CA . GLY A 1 85 ? -23.238 7.275 9.890 1.00 85.56 85 GLY A CA 1
ATOM 623 C C . GLY A 1 85 ? -22.314 6.782 8.767 1.00 85.56 85 GLY A C 1
ATOM 624 O O . GLY A 1 85 ? -22.753 6.024 7.906 1.00 85.56 85 GLY A O 1
ATOM 625 N N . MET A 1 86 ? -21.042 7.186 8.764 1.00 92.50 86 MET A N 1
ATOM 626 C CA . MET A 1 86 ? -20.038 6.790 7.774 1.00 92.50 86 MET A CA 1
ATOM 627 C C . MET A 1 86 ? -18.761 6.286 8.456 1.00 92.50 86 MET A C 1
ATOM 629 O O . MET A 1 86 ? -18.523 6.513 9.644 1.00 92.50 86 MET A O 1
ATOM 633 N N . THR A 1 87 ? -17.934 5.570 7.702 1.00 93.12 87 THR A N 1
ATOM 634 C CA . THR A 1 87 ? -16.547 5.268 8.062 1.00 93.12 87 THR A CA 1
ATOM 635 C C . THR A 1 87 ? -15.652 6.199 7.265 1.00 93.12 87 THR A C 1
ATOM 637 O O . THR A 1 87 ? -15.747 6.239 6.042 1.00 93.12 87 THR A O 1
ATOM 640 N N . LEU A 1 88 ? -14.808 6.945 7.965 1.00 94.81 88 LEU A N 1
ATOM 641 C CA . LEU A 1 88 ? -13.792 7.808 7.381 1.00 94.81 88 LEU A CA 1
ATOM 642 C C . LEU A 1 88 ? -12.429 7.231 7.715 1.00 94.81 88 LEU A C 1
ATOM 644 O O . LEU A 1 88 ? -12.211 6.783 8.840 1.00 94.81 88 LEU A O 1
ATOM 648 N N . GLY A 1 89 ? -11.505 7.262 6.772 1.00 94.38 89 GLY A N 1
ATOM 649 C CA . GLY A 1 89 ? -10.167 6.769 7.010 1.00 94.38 89 GLY A CA 1
ATOM 650 C C . GLY A 1 89 ? -9.150 7.237 5.995 1.00 94.38 89 GLY A C 1
ATOM 651 O O . GLY A 1 89 ? -9.463 7.911 5.017 1.00 94.38 89 GLY A O 1
ATOM 652 N N . LEU A 1 90 ? -7.914 6.854 6.263 1.00 95.44 90 LEU A N 1
ATOM 653 C CA . LEU A 1 90 ? -6.776 7.077 5.398 1.00 95.44 90 LEU A CA 1
ATOM 654 C C . LEU A 1 90 ? -5.883 5.846 5.471 1.00 95.44 90 LEU A C 1
ATOM 656 O O . LEU A 1 90 ? -5.570 5.363 6.563 1.00 95.44 90 LEU A O 1
ATOM 660 N N . PHE A 1 91 ? -5.470 5.363 4.310 1.00 95.94 91 PHE A N 1
ATOM 661 C CA . PHE A 1 91 ? -4.466 4.326 4.175 1.00 95.94 91 PHE A CA 1
ATOM 662 C C . PHE A 1 91 ? -3.255 4.898 3.444 1.00 95.94 91 PHE A C 1
ATOM 664 O O . PHE A 1 91 ? -3.373 5.415 2.337 1.00 95.94 91 PHE A O 1
ATOM 671 N N . GLY A 1 92 ? -2.103 4.867 4.104 1.00 97.25 92 GLY A N 1
ATOM 672 C CA . GLY A 1 92 ? -0.844 5.393 3.595 1.00 97.25 92 GLY A CA 1
ATOM 673 C C . GLY A 1 92 ? 0.174 4.276 3.424 1.00 97.25 92 GLY A C 1
ATOM 674 O O . GLY A 1 92 ? 0.230 3.368 4.251 1.00 97.25 92 GLY A O 1
ATOM 675 N N . GLN A 1 93 ? 0.982 4.346 2.372 1.00 97.69 93 GLN A N 1
ATOM 676 C CA . GLN A 1 93 ? 2.070 3.404 2.116 1.00 97.69 93 GLN A CA 1
ATOM 677 C C . GLN A 1 93 ? 3.303 4.180 1.666 1.00 97.69 93 GLN A C 1
ATOM 679 O O . GLN A 1 93 ? 3.209 4.956 0.722 1.00 97.69 93 GLN A O 1
ATOM 684 N N . GLN A 1 94 ? 4.443 3.985 2.318 1.00 97.88 94 GLN A N 1
ATOM 685 C CA . GLN A 1 94 ? 5.711 4.610 1.943 1.00 97.88 94 GLN A CA 1
ATOM 686 C C . GLN A 1 94 ? 6.657 3.558 1.399 1.00 97.88 94 GLN A C 1
ATOM 688 O O . GLN A 1 94 ? 6.953 2.597 2.107 1.00 97.88 94 GLN A O 1
ATOM 693 N N . TYR A 1 95 ? 7.165 3.774 0.191 1.00 98.31 95 TYR A N 1
ATOM 694 C CA . TYR A 1 95 ? 8.052 2.846 -0.495 1.00 98.31 95 TYR A CA 1
ATOM 695 C C . TYR A 1 95 ? 9.413 3.468 -0.763 1.00 98.31 95 TYR A C 1
ATOM 697 O O . TYR A 1 95 ? 9.523 4.646 -1.101 1.00 98.31 95 TYR A O 1
ATOM 705 N N . VAL A 1 96 ? 10.451 2.642 -0.664 1.00 98.06 96 VAL A N 1
ATOM 706 C CA . VAL A 1 96 ? 11.801 2.974 -1.117 1.00 98.06 96 VAL A CA 1
ATOM 707 C C . VAL A 1 96 ? 12.351 1.813 -1.928 1.00 98.06 96 VAL A C 1
ATOM 709 O O . VAL A 1 96 ? 12.266 0.661 -1.508 1.00 98.06 96 VAL A O 1
ATOM 712 N N . SER A 1 97 ? 12.912 2.092 -3.100 1.00 97.56 97 SER A N 1
ATOM 713 C CA . SER A 1 97 ? 13.582 1.066 -3.893 1.00 97.56 97 SER A CA 1
ATOM 714 C C . SER A 1 97 ? 14.903 0.672 -3.240 1.00 97.56 97 SER A C 1
ATOM 716 O O . SER A 1 97 ? 15.724 1.539 -2.942 1.00 97.56 97 SER A O 1
ATOM 718 N N . VAL A 1 98 ? 15.137 -0.628 -3.077 1.00 96.69 98 VAL A N 1
ATOM 719 C CA . VAL A 1 98 ? 16.389 -1.162 -2.499 1.00 96.69 98 VAL A CA 1
ATOM 720 C C . VAL A 1 98 ? 17.200 -1.997 -3.489 1.00 96.69 98 VAL A C 1
ATOM 722 O O . VAL A 1 98 ? 18.366 -2.289 -3.247 1.00 96.69 98 VAL A O 1
ATOM 725 N N . GLY A 1 99 ? 16.595 -2.394 -4.611 1.00 94.56 99 GLY A N 1
ATOM 726 C CA . GLY A 1 99 ? 17.240 -3.217 -5.629 1.00 94.56 99 GLY A CA 1
ATOM 727 C C . GLY A 1 99 ? 16.351 -3.441 -6.849 1.00 94.56 99 GLY A C 1
ATOM 728 O O . GLY A 1 99 ? 15.259 -2.885 -6.953 1.00 94.56 99 GLY A O 1
ATOM 729 N N . GLY A 1 100 ? 16.817 -4.269 -7.784 1.00 95.44 100 GLY A N 1
ATOM 730 C CA . GLY A 1 100 ? 16.150 -4.530 -9.062 1.00 95.44 100 GLY A CA 1
ATOM 731 C C . GLY A 1 100 ? 17.002 -4.088 -10.249 1.00 95.44 100 GLY A C 1
ATOM 732 O O . GLY A 1 100 ? 18.229 -4.093 -10.176 1.00 95.44 100 GLY A O 1
ATOM 733 N N . ASN A 1 101 ? 16.359 -3.722 -11.356 1.00 94.44 101 ASN A N 1
ATOM 734 C CA . ASN A 1 101 ? 17.058 -3.367 -12.589 1.00 94.44 101 ASN A CA 1
ATOM 735 C C . ASN A 1 101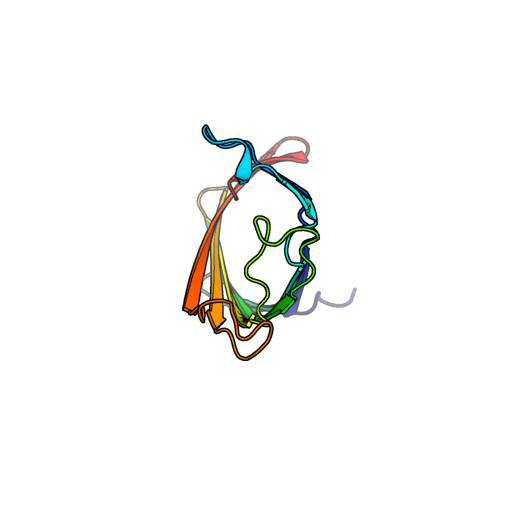 ? 17.918 -2.099 -12.399 1.00 94.44 101 ASN A C 1
ATOM 737 O O . ASN A 1 101 ? 17.400 -1.026 -12.081 1.00 94.44 101 ASN A O 1
ATOM 741 N N . SER A 1 102 ? 19.232 -2.214 -12.619 1.00 93.44 102 SER A N 1
ATOM 742 C CA . SER A 1 102 ? 20.200 -1.119 -12.450 1.00 93.44 102 SER A CA 1
ATOM 743 C C . SER A 1 102 ? 20.066 -0.007 -13.492 1.00 93.44 102 SER A C 1
ATOM 745 O O . SER A 1 102 ? 20.515 1.107 -13.250 1.00 93.44 102 SER A O 1
ATOM 747 N N . LYS A 1 103 ? 19.416 -0.276 -14.632 1.00 95.44 103 LYS A N 1
ATOM 748 C CA . LYS A 1 103 ? 19.122 0.732 -15.664 1.00 95.44 103 LYS A CA 1
ATOM 749 C C . LYS A 1 103 ? 17.909 1.600 -15.321 1.00 95.44 103 LYS A C 1
ATOM 751 O O . LYS A 1 103 ? 17.626 2.554 -16.039 1.00 95.44 103 LYS A O 1
ATOM 756 N N . ARG A 1 104 ? 17.152 1.250 -14.275 1.00 93.75 104 ARG A N 1
ATOM 757 C CA . ARG A 1 104 ? 15.947 1.978 -13.860 1.00 93.75 104 ARG A CA 1
ATOM 758 C C . ARG A 1 104 ? 16.261 2.960 -12.730 1.00 93.75 104 ARG A C 1
ATOM 760 O O . ARG A 1 104 ? 17.060 2.613 -11.856 1.00 93.75 104 ARG A O 1
ATOM 767 N N . PRO A 1 105 ? 15.632 4.148 -12.718 1.00 95.62 105 PRO A N 1
ATOM 768 C CA . PRO A 1 105 ? 15.833 5.129 -11.660 1.00 95.62 105 PRO A CA 1
ATOM 769 C C . PRO A 1 105 ? 15.314 4.602 -10.321 1.00 95.62 105 PRO A C 1
ATOM 771 O O . PRO A 1 105 ? 14.289 3.916 -10.270 1.00 95.62 105 PRO A O 1
ATOM 774 N N . ASP A 1 106 ? 16.019 4.933 -9.244 1.00 96.50 106 ASP A N 1
ATOM 775 C CA . ASP A 1 106 ? 15.563 4.651 -7.884 1.00 96.50 106 ASP A CA 1
ATOM 776 C C . ASP A 1 106 ? 14.299 5.456 -7.557 1.00 96.50 106 ASP A C 1
ATOM 778 O O . ASP A 1 106 ? 14.062 6.534 -8.104 1.00 96.50 106 ASP A O 1
ATOM 782 N N . GLN A 1 107 ? 13.460 4.895 -6.691 1.00 94.62 107 GLN A N 1
ATOM 783 C CA . GLN A 1 107 ? 12.135 5.405 -6.363 1.00 94.62 107 GLN A CA 1
ATOM 784 C C . GLN A 1 107 ? 11.997 5.584 -4.853 1.00 94.62 107 GLN A C 1
ATOM 786 O O . GLN A 1 107 ? 12.377 4.715 -4.069 1.00 94.62 107 GLN A O 1
ATOM 791 N N . ASN A 1 108 ? 11.411 6.705 -4.448 1.00 97.31 108 ASN A N 1
ATOM 792 C CA . ASN A 1 108 ? 10.993 6.966 -3.077 1.00 97.31 108 ASN A CA 1
ATOM 793 C C . ASN A 1 108 ? 9.709 7.782 -3.143 1.00 97.31 108 ASN A C 1
ATOM 795 O O . ASN A 1 108 ? 9.731 8.941 -3.559 1.00 97.31 108 ASN A O 1
ATOM 799 N N . TYR A 1 109 ? 8.592 7.154 -2.803 1.00 96.88 109 TYR A N 1
ATOM 800 C CA . TYR A 1 109 ? 7.290 7.789 -2.913 1.00 96.88 109 TYR A CA 1
ATOM 801 C C . TYR A 1 109 ? 6.307 7.214 -1.906 1.00 96.88 109 TYR A C 1
ATOM 803 O O . TYR A 1 109 ? 6.379 6.046 -1.514 1.00 96.88 109 TYR A O 1
ATOM 811 N N . MET A 1 110 ? 5.348 8.064 -1.550 1.00 97.12 110 MET A N 1
ATOM 812 C CA . MET A 1 110 ? 4.258 7.735 -0.653 1.00 97.12 110 MET A CA 1
ATOM 813 C C . MET A 1 110 ? 2.946 7.693 -1.432 1.00 97.12 110 MET A C 1
ATOM 815 O O . MET A 1 110 ? 2.648 8.597 -2.212 1.00 97.12 110 MET A O 1
ATOM 819 N N . LEU A 1 111 ? 2.153 6.654 -1.198 1.00 95.00 111 LEU A N 1
ATOM 820 C CA . LEU A 1 111 ? 0.793 6.511 -1.697 1.00 95.00 111 LEU A CA 1
ATOM 821 C C . LEU A 1 111 ? -0.195 6.815 -0.576 1.00 95.00 111 LEU A C 1
ATOM 823 O O . LEU A 1 111 ? -0.023 6.344 0.549 1.00 95.00 111 LEU A O 1
ATOM 827 N N . PHE A 1 112 ? -1.258 7.543 -0.906 1.00 95.50 112 PHE A N 1
ATOM 828 C CA . PHE A 1 112 ? -2.357 7.845 0.004 1.00 95.50 112 PHE A CA 1
ATOM 829 C C . PHE A 1 112 ? -3.688 7.448 -0.628 1.00 95.50 112 PHE A C 1
ATOM 831 O O . PHE A 1 112 ? -3.993 7.855 -1.744 1.00 95.50 112 PHE A O 1
ATOM 838 N N . GLN A 1 113 ? -4.481 6.678 0.111 1.00 94.81 113 GLN A N 1
ATOM 839 C CA . GLN A 1 113 ? -5.817 6.224 -0.266 1.00 94.81 113 GLN A CA 1
ATOM 840 C C . GLN A 1 113 ? -6.816 6.730 0.786 1.00 94.81 113 GLN A C 1
ATOM 842 O O . GLN A 1 113 ? -6.849 6.199 1.906 1.00 94.81 113 GLN A O 1
ATOM 847 N N . PRO A 1 114 ? -7.580 7.800 0.502 1.00 95.19 114 PRO A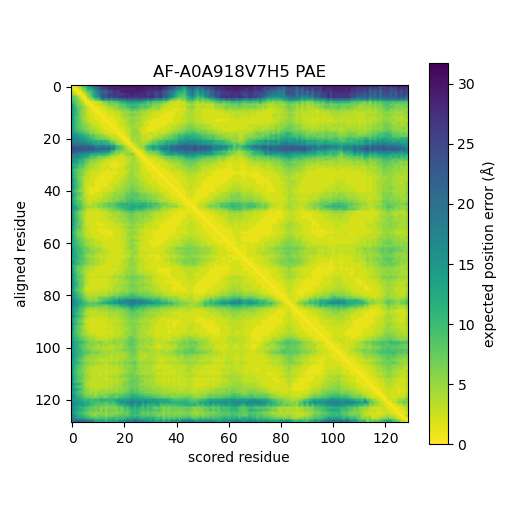 N 1
ATOM 848 C CA . PRO A 1 114 ? -8.660 8.231 1.378 1.00 95.19 114 PRO A CA 1
ATOM 849 C C . PRO A 1 114 ? -9.794 7.201 1.347 1.00 95.19 114 PRO A C 1
ATOM 851 O O . PRO A 1 114 ? -10.188 6.729 0.290 1.00 95.19 114 PRO A O 1
ATOM 854 N N . ILE A 1 115 ? -10.342 6.869 2.514 1.00 93.50 115 ILE A N 1
ATOM 855 C CA . ILE A 1 115 ? -11.420 5.886 2.648 1.00 93.50 115 ILE A CA 1
ATOM 856 C C . ILE A 1 115 ? -12.674 6.610 3.118 1.00 93.50 115 ILE A C 1
ATOM 858 O O . ILE A 1 115 ? -12.694 7.182 4.211 1.00 93.50 115 ILE A O 1
ATOM 862 N N . VAL A 1 116 ? -13.740 6.542 2.323 1.00 94.81 116 VAL A N 1
ATOM 863 C CA . VAL A 1 116 ? -15.073 6.994 2.734 1.00 94.81 116 VAL A CA 1
ATOM 864 C C . VAL A 1 116 ? -16.081 5.899 2.424 1.00 94.81 116 VAL A C 1
ATOM 866 O O . VAL A 1 116 ? -16.380 5.615 1.267 1.00 94.81 116 VAL A O 1
ATOM 869 N N . THR A 1 117 ? -16.632 5.296 3.474 1.00 93.19 117 THR A N 1
ATOM 870 C CA . THR A 1 117 ? -17.629 4.228 3.356 1.00 93.19 117 THR A CA 1
ATOM 871 C C . THR A 1 117 ? -18.929 4.636 4.028 1.00 93.19 117 THR A C 1
ATOM 873 O O . THR A 1 117 ? -18.954 4.878 5.236 1.00 93.19 117 THR A O 1
ATOM 876 N N . LYS A 1 118 ? -20.040 4.626 3.295 1.00 92.38 118 LYS A N 1
ATOM 877 C CA . LYS A 1 118 ? -21.385 4.756 3.866 1.00 92.38 118 LYS A CA 1
ATOM 878 C C . LYS A 1 118 ? -22.124 3.434 3.732 1.00 92.38 118 LYS A C 1
ATOM 880 O O . LYS A 1 118 ? -22.298 2.932 2.626 1.00 92.38 118 LYS A O 1
ATOM 885 N N . ILE A 1 119 ? -22.563 2.881 4.857 1.00 89.38 119 ILE A N 1
ATOM 886 C CA . ILE A 1 119 ? -23.437 1.705 4.870 1.00 89.38 119 ILE A CA 1
ATOM 887 C C . ILE A 1 119 ? -24.870 2.219 4.738 1.00 89.38 119 ILE A C 1
ATOM 889 O O . ILE A 1 119 ? -25.279 3.105 5.488 1.00 89.38 119 ILE A O 1
ATOM 893 N N . LEU A 1 120 ? -25.591 1.711 3.747 1.00 89.19 120 LEU A N 1
ATOM 894 C CA . LEU A 1 120 ? -26.995 2.007 3.500 1.00 89.19 120 LEU A CA 1
ATOM 895 C C . LEU A 1 120 ? -27.856 0.874 4.067 1.00 89.19 120 LEU A C 1
ATOM 897 O O . LEU A 1 120 ? -27.363 -0.210 4.398 1.00 89.19 120 LEU A O 1
ATOM 901 N N . ASP A 1 121 ? -29.158 1.118 4.169 1.00 88.25 121 ASP A N 1
ATOM 902 C CA . ASP A 1 121 ? -30.088 0.082 4.600 1.00 88.25 121 ASP A CA 1
ATOM 903 C C . ASP A 1 121 ? -30.113 -1.080 3.592 1.00 88.25 121 ASP A C 1
ATOM 905 O O . ASP A 1 121 ? -29.731 -0.937 2.431 1.00 88.25 121 ASP A O 1
ATOM 909 N N . HIS A 1 122 ? -30.589 -2.247 4.037 1.00 87.38 122 HIS A N 1
ATOM 910 C CA . HIS A 1 122 ? -30.788 -3.435 3.188 1.00 87.38 122 HIS A CA 1
ATOM 911 C C . HIS A 1 122 ? -29.481 -4.056 2.651 1.00 87.38 122 HIS A C 1
ATOM 913 O O . HIS A 1 122 ? -29.505 -4.836 1.704 1.00 87.38 122 HIS A O 1
ATOM 919 N N . GLY A 1 123 ? -28.341 -3.753 3.285 1.00 84.56 123 GLY A N 1
ATOM 920 C CA . GLY A 1 123 ? -27.051 -4.390 2.998 1.00 84.56 123 GLY A CA 1
ATOM 921 C C . GLY A 1 123 ? -26.229 -3.724 1.894 1.00 84.56 123 GLY A C 1
ATOM 922 O O . GLY A 1 123 ? -25.141 -4.205 1.580 1.00 84.56 123 GLY A O 1
ATOM 923 N N . TYR A 1 124 ? -26.702 -2.611 1.331 1.00 90.56 124 TYR A N 1
ATOM 924 C CA . TYR A 1 124 ? -25.942 -1.834 0.354 1.00 90.56 124 TYR A CA 1
ATOM 925 C C . TYR A 1 124 ? -24.862 -0.984 1.031 1.00 90.56 124 TYR A C 1
ATOM 927 O O . TYR A 1 124 ? -24.995 -0.553 2.177 1.00 90.56 124 TYR A O 1
ATOM 935 N N . PHE A 1 125 ? -23.785 -0.695 0.308 1.00 89.44 125 PHE A N 1
ATOM 936 C CA . PHE A 1 125 ? -22.746 0.221 0.763 1.00 89.44 125 PHE A CA 1
ATOM 937 C C . PHE A 1 125 ? -22.200 1.042 -0.401 1.00 89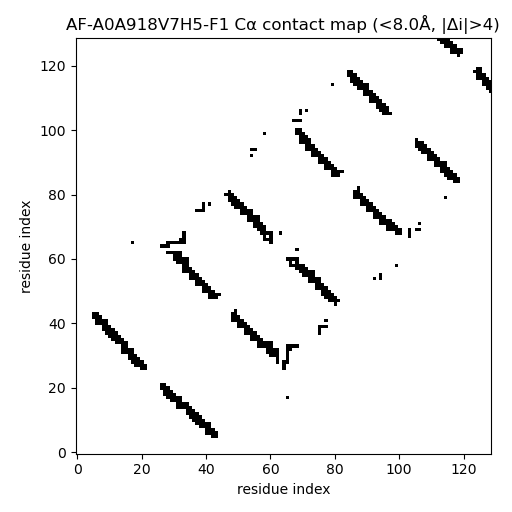.44 125 PHE A C 1
ATOM 939 O O . PHE A 1 125 ? -22.104 0.567 -1.530 1.00 89.44 125 PHE A O 1
ATOM 946 N N . LEU A 1 126 ? -21.817 2.278 -0.105 1.00 90.62 126 LEU A N 1
ATOM 947 C CA . LEU A 1 126 ? -21.064 3.145 -1.001 1.00 90.62 126 LEU A CA 1
ATOM 948 C C . LEU A 1 126 ? -19.643 3.237 -0.465 1.00 90.62 126 LEU A C 1
ATOM 950 O O . LEU A 1 126 ? -19.450 3.588 0.699 1.00 90.62 126 LEU A O 1
ATOM 954 N N . ASN A 1 127 ? -18.671 2.900 -1.306 1.00 89.44 127 ASN A N 1
ATOM 955 C CA . ASN A 1 127 ? -17.252 2.975 -0.989 1.00 89.44 127 ASN A CA 1
ATOM 956 C C . ASN A 1 127 ? -16.560 3.907 -1.976 1.00 89.44 127 ASN A C 1
ATOM 958 O O . ASN A 1 127 ? -16.691 3.736 -3.185 1.00 89.44 127 ASN A O 1
ATOM 962 N N . PHE A 1 128 ? -15.809 4.855 -1.433 1.00 85.44 128 PHE A N 1
ATOM 963 C CA . PHE A 1 128 ? -14.824 5.645 -2.148 1.00 85.44 128 PHE A CA 1
ATOM 964 C C . PHE A 1 128 ? -13.444 5.243 -1.616 1.00 85.44 128 PHE A C 1
ATOM 966 O O . PHE A 1 128 ? -13.225 5.288 -0.399 1.00 85.44 128 PHE A O 1
ATOM 973 N N . LEU A 1 129 ? -12.585 4.781 -2.524 1.00 64.94 129 LEU A N 1
ATOM 974 C CA . LEU A 1 129 ? -11.234 4.260 -2.300 1.00 64.94 129 LEU A CA 1
ATOM 975 C C . LEU A 1 129 ? -10.274 4.927 -3.287 1.00 64.94 129 LEU A C 1
ATOM 977 O O . LEU A 1 129 ? -10.725 5.171 -4.430 1.00 64.94 129 LEU A O 1
#

Mean predicted aligned error: 5.7 Å

Foldseek 3Di:
DDDPDQKDKDWDKDWDWDFDDDPDRVLTDTGTEWIKIDIWIWGQDPAAIKIKDKMWTHGPDPDPSRY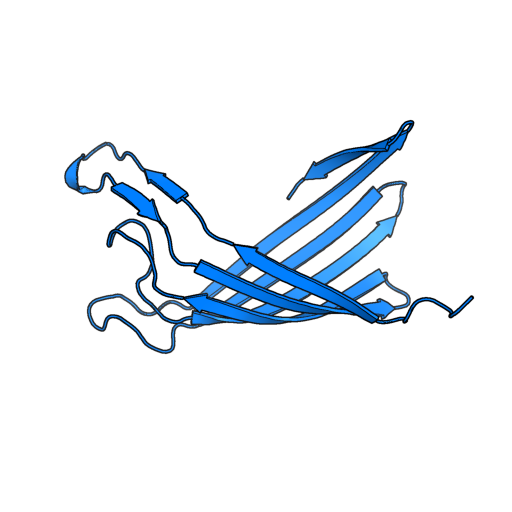QQFTWIWMKIKGWDDDPQKIWIKIKIWIWGDDGDPVGDTDTDMDMATWIKHQDPPGDIDIGD

Solvent-accessible surface area (backbone atoms only — not comparable to full-atom values): 7075 Å² total; per-residue (Å²): 133,83,77,78,69,73,61,46,78,49,77,48,77,45,80,48,73,47,77,48,81,49,102,58,68,90,64,45,48,70,43,38,21,42,32,37,41,37,42,30,49,27,36,74,55,97,84,27,39,44,26,45,31,52,26,36,34,41,60,55,33,72,42,82,82,49,36,74,44,33,35,20,50,29,46,30,39,37,40,36,32,80,55,96,74,27,37,43,35,43,37,38,36,41,34,40,48,80,48,63,53,83,93,43,81,83,52,75,54,73,48,77,41,57,36,42,35,36,68,47,78,96,81,44,69,49,77,47,111

Radius of gyration: 18.16 Å; Cα contacts (8 Å, |Δi|>4): 324; chains: 1; bounding box: 51×28×53 Å